Protein AF-A0A956CR13-F1 (afdb_monomer)

Radius of gyration: 16.62 Å; Cα contacts (8 Å, |Δi|>4): 240; chains: 1; bounding box: 38×34×42 Å

Foldseek 3Di:
DDDDDDDDDDDDPDDDDDDDDDDDADQDDDPDDPPVQWGKHKDKDKDKAKEFPVPPPPVVVLVLVQCLLVQQQQVVQVKGWPSVPKDWPDWDWDDDDRMIIIMTIIIIIMTGRHVVDDHNDDDGDTQRYSPPVSLQVVCVVQVVPQFADPDDPDGSVCCSNGGHD

Structure (mmCIF, N/CA/C/O backbone):
data_AF-A0A956CR13-F1
#
_entry.id   AF-A0A956CR13-F1
#
loop_
_atom_site.group_PDB
_atom_site.id
_atom_site.type_symbol
_atom_site.label_atom_id
_atom_site.label_alt_id
_atom_site.label_comp_id
_atom_site.label_asym_id
_atom_site.label_entity_id
_atom_site.label_seq_id
_atom_site.pdbx_PDB_ins_code
_atom_site.Cartn_x
_atom_site.Cartn_y
_atom_site.Cartn_z
_atom_site.occupancy
_atom_site.B_iso_or_equiv
_atom_site.auth_seq_id
_atom_site.auth_comp_id
_atom_site.auth_asym_id
_atom_site.auth_atom_id
_atom_site.pdbx_PDB_model_num
ATOM 1 N N . MET A 1 1 ? -18.195 0.893 -23.077 1.00 33.78 1 MET A N 1
ATOM 2 C CA . MET A 1 1 ? -18.328 0.929 -21.605 1.00 33.78 1 MET A CA 1
ATOM 3 C C . MET A 1 1 ? -18.294 -0.513 -21.118 1.00 33.78 1 MET A C 1
ATOM 5 O O . MET A 1 1 ? -19.226 -1.249 -21.409 1.00 33.78 1 MET A O 1
ATOM 9 N N . ARG A 1 2 ? -17.189 -0.970 -20.523 1.00 27.45 2 ARG A N 1
ATOM 10 C CA . ARG A 1 2 ? -17.076 -2.320 -19.951 1.00 27.45 2 ARG A CA 1
ATOM 11 C C . ARG A 1 2 ? -16.462 -2.177 -18.561 1.00 27.45 2 ARG A C 1
ATOM 13 O O . ARG A 1 2 ? -15.420 -1.547 -18.431 1.00 27.45 2 ARG A O 1
ATOM 20 N N . PHE A 1 3 ? -17.160 -2.683 -17.551 1.00 33.81 3 PHE A N 1
ATOM 21 C CA . PHE A 1 3 ? -16.696 -2.753 -16.168 1.00 33.81 3 PHE A CA 1
ATOM 22 C C . PHE A 1 3 ? -16.110 -4.147 -15.933 1.00 33.81 3 PHE A C 1
ATOM 24 O O . PHE A 1 3 ? -16.733 -5.132 -16.329 1.00 33.81 3 PHE A O 1
ATOM 31 N N . ALA A 1 4 ? -14.943 -4.228 -15.295 1.00 34.53 4 ALA A N 1
ATOM 32 C CA . ALA A 1 4 ? -14.422 -5.477 -14.750 1.00 34.53 4 ALA A CA 1
ATOM 33 C C . ALA A 1 4 ? -14.886 -5.612 -13.291 1.00 34.53 4 ALA A C 1
ATOM 35 O O . ALA A 1 4 ? -14.792 -4.662 -12.513 1.00 34.53 4 ALA A O 1
ATOM 36 N N . VAL A 1 5 ? -15.415 -6.783 -12.941 1.00 38.22 5 VAL A N 1
ATOM 37 C CA . VAL A 1 5 ? -15.780 -7.181 -11.575 1.00 38.22 5 VAL A CA 1
ATOM 38 C C . VAL A 1 5 ? -14.740 -8.198 -11.116 1.00 38.22 5 VAL A C 1
ATOM 40 O O . VAL A 1 5 ? -14.454 -9.136 -11.855 1.00 38.22 5 VAL A O 1
ATOM 43 N N . VAL A 1 6 ? -14.190 -8.028 -9.913 1.00 52.56 6 VAL A N 1
ATOM 44 C CA . VAL A 1 6 ? -13.249 -8.978 -9.299 1.00 52.56 6 VAL A CA 1
ATOM 45 C C . VAL A 1 6 ? -13.955 -9.696 -8.150 1.00 52.56 6 VAL A C 1
ATOM 47 O O . VAL A 1 6 ? -14.527 -9.052 -7.273 1.00 52.56 6 VAL A O 1
ATOM 50 N N . PHE A 1 7 ? -13.918 -11.029 -8.168 1.00 43.09 7 PHE A N 1
ATOM 51 C CA . PHE A 1 7 ? -14.265 -11.891 -7.036 1.00 43.09 7 PHE A CA 1
ATOM 52 C C . PHE A 1 7 ? -12.969 -12.324 -6.343 1.00 43.09 7 PHE A C 1
ATOM 54 O O . PHE A 1 7 ? -12.051 -12.799 -7.007 1.00 43.09 7 PHE A O 1
ATOM 61 N N . GLY A 1 8 ? -12.897 -12.163 -5.021 1.00 44.03 8 GLY A N 1
ATOM 62 C CA . GLY A 1 8 ? -11.748 -12.585 -4.223 1.00 44.03 8 GLY A CA 1
ATOM 63 C C . GLY A 1 8 ? -11.774 -14.082 -3.910 1.00 44.03 8 GLY A C 1
ATOM 64 O O . GLY A 1 8 ? -12.792 -14.605 -3.456 1.00 44.03 8 GLY A O 1
ATOM 65 N N . VAL A 1 9 ? -10.635 -14.753 -4.091 1.00 44.38 9 VAL A N 1
ATOM 66 C CA . VAL A 1 9 ? -10.332 -16.047 -3.465 1.00 44.38 9 VAL A CA 1
ATOM 67 C C . VAL A 1 9 ? -8.970 -15.948 -2.779 1.00 44.38 9 VAL A C 1
ATOM 69 O O . VAL A 1 9 ? -8.007 -15.437 -3.340 1.00 44.38 9 VAL A O 1
ATOM 72 N N . VAL A 1 10 ? -8.930 -16.416 -1.531 1.00 60.09 10 VAL A N 1
ATOM 73 C CA . VAL A 1 10 ? -7.775 -16.431 -0.624 1.00 60.09 10 VAL A CA 1
ATOM 74 C C . VAL A 1 10 ? -6.929 -17.698 -0.830 1.00 60.09 10 VAL A C 1
ATOM 76 O O . VAL A 1 10 ? -7.484 -18.764 -1.086 1.00 60.09 10 VAL A O 1
ATOM 79 N N . LEU A 1 11 ? -5.613 -17.546 -0.592 1.00 49.31 11 LEU A N 1
ATOM 80 C CA . LEU A 1 11 ? -4.485 -18.507 -0.588 1.00 49.31 11 LEU A CA 1
ATOM 81 C C . LEU A 1 11 ? -3.679 -18.625 -1.895 1.00 49.31 11 LEU A C 1
ATOM 83 O O . LEU A 1 11 ? -3.697 -19.654 -2.561 1.00 49.31 11 LEU A O 1
ATOM 87 N N . ALA A 1 12 ? -2.848 -17.613 -2.166 1.00 44.66 12 ALA A N 1
ATOM 88 C CA . ALA A 1 12 ? -1.619 -17.782 -2.940 1.00 44.66 12 ALA A CA 1
ATOM 89 C C . ALA A 1 12 ? -0.428 -17.828 -1.969 1.00 44.66 12 ALA A C 1
ATOM 91 O O . ALA A 1 12 ? -0.073 -16.830 -1.346 1.00 44.66 12 ALA A O 1
ATOM 92 N N . ALA A 1 13 ? 0.151 -19.014 -1.789 1.00 55.16 13 ALA A N 1
ATOM 93 C CA . ALA A 1 13 ? 1.499 -19.160 -1.258 1.00 55.16 13 ALA A CA 1
ATOM 94 C C . ALA A 1 13 ? 2.438 -19.115 -2.471 1.00 55.16 13 ALA A C 1
ATOM 96 O O . ALA A 1 13 ? 2.565 -20.125 -3.155 1.00 55.16 13 ALA A O 1
ATOM 97 N N . CYS A 1 14 ? 2.989 -17.933 -2.760 1.00 55.22 14 CYS A N 1
ATOM 98 C CA . CYS A 1 14 ? 4.010 -17.662 -3.781 1.00 55.22 14 CYS A CA 1
ATOM 99 C C . CYS A 1 14 ? 3.695 -18.274 -5.166 1.00 55.22 14 CYS A C 1
ATOM 101 O O . CYS A 1 14 ? 4.170 -19.362 -5.495 1.00 55.22 14 CYS A O 1
ATOM 103 N N . ALA A 1 15 ? 2.885 -17.601 -5.992 1.00 43.53 15 ALA A N 1
ATOM 104 C CA . ALA A 1 15 ? 2.573 -18.071 -7.346 1.00 43.53 15 ALA A CA 1
ATOM 105 C C . ALA A 1 15 ? 3.265 -17.216 -8.419 1.00 43.53 15 ALA A C 1
ATOM 107 O O . ALA A 1 15 ? 3.044 -16.013 -8.515 1.00 43.53 15 ALA A O 1
ATOM 108 N N . SER A 1 16 ? 4.072 -17.874 -9.257 1.00 45.88 16 SER A N 1
ATOM 109 C CA . SER A 1 16 ? 4.635 -17.335 -10.499 1.00 45.88 16 SER A CA 1
ATOM 110 C C . SER A 1 16 ? 3.527 -16.986 -11.498 1.00 45.88 16 SER A C 1
ATOM 112 O O . SER A 1 16 ? 2.643 -17.811 -11.746 1.00 45.88 16 SER A O 1
ATOM 114 N N . SER A 1 17 ? 3.596 -15.800 -12.102 1.00 44.31 17 SER A N 1
ATOM 115 C CA . SER A 1 17 ? 2.558 -15.243 -12.973 1.00 44.31 17 SER A CA 1
ATOM 116 C C . SER A 1 17 ? 2.399 -15.984 -14.312 1.00 44.31 17 SER A C 1
ATOM 118 O O . SER A 1 17 ? 3.359 -16.242 -15.041 1.00 44.31 17 SER A O 1
ATOM 120 N N . GLY A 1 18 ? 1.140 -16.329 -14.614 1.00 31.58 18 GLY A N 1
ATOM 121 C CA . GLY A 1 18 ? 0.649 -16.865 -15.887 1.00 31.58 18 GLY A CA 1
ATOM 122 C C . GLY A 1 18 ? 0.197 -15.774 -16.873 1.00 31.58 18 GLY A C 1
ATOM 123 O O . GLY A 1 18 ? 0.168 -14.593 -16.550 1.00 31.58 18 GLY A O 1
ATOM 124 N N . THR A 1 19 ? -0.105 -16.202 -18.100 1.00 33.34 19 THR A N 1
ATOM 125 C CA . THR A 1 19 ? -0.075 -15.454 -19.373 1.00 33.34 19 THR A CA 1
ATOM 126 C C . THR A 1 19 ? -1.194 -14.433 -19.670 1.00 33.34 19 THR A C 1
ATOM 128 O O . THR A 1 19 ? -2.324 -14.563 -19.217 1.00 33.34 19 THR A O 1
ATOM 131 N N . THR A 1 20 ? -0.798 -13.497 -20.543 1.00 31.97 20 THR A N 1
ATOM 132 C CA . THR A 1 20 ? -1.338 -12.274 -21.180 1.00 31.97 20 THR A CA 1
ATOM 133 C C . THR A 1 20 ? -2.793 -12.212 -21.684 1.00 31.97 20 THR A C 1
ATOM 135 O O . THR A 1 20 ? -3.221 -13.114 -22.394 1.00 31.97 20 THR A O 1
ATOM 138 N N . GLU A 1 21 ? -3.425 -11.035 -21.512 1.00 29.20 21 GLU A N 1
ATOM 139 C CA . GLU A 1 21 ? -4.278 -10.334 -22.508 1.00 29.20 21 GLU A CA 1
ATOM 140 C C . GLU A 1 21 ? -4.197 -8.803 -22.308 1.00 29.20 21 GLU A C 1
ATOM 142 O O . GLU A 1 21 ? -4.418 -8.346 -21.190 1.00 29.20 21 GLU A O 1
ATOM 147 N N . ASP A 1 22 ? -3.877 -8.064 -23.386 1.00 41.81 22 ASP A N 1
ATOM 148 C CA . ASP A 1 22 ? -3.425 -6.656 -23.518 1.00 41.81 22 ASP A CA 1
ATOM 149 C C . ASP A 1 22 ? -4.097 -5.572 -22.639 1.00 41.81 22 ASP A C 1
ATOM 151 O O . ASP A 1 22 ? -5.315 -5.394 -22.635 1.00 41.81 22 ASP A O 1
ATOM 155 N N . GLY A 1 23 ? -3.261 -4.775 -21.955 1.00 37.94 23 GLY A N 1
ATOM 156 C CA . GLY A 1 23 ? -3.634 -3.592 -21.176 1.00 37.94 23 GLY A CA 1
ATOM 157 C C . GLY A 1 23 ? -2.973 -2.333 -21.746 1.00 37.94 23 GLY A C 1
ATOM 158 O O . GLY A 1 23 ? -1.761 -2.299 -21.955 1.00 37.94 23 GLY A O 1
ATOM 159 N N . ASP A 1 24 ? -3.777 -1.302 -22.008 1.00 36.62 24 ASP A N 1
ATOM 160 C CA . ASP A 1 24 ? -3.361 -0.070 -22.685 1.00 36.62 24 ASP A CA 1
ATOM 161 C C . ASP A 1 24 ? -2.330 0.740 -21.872 1.00 36.62 24 ASP A C 1
ATOM 163 O O . ASP A 1 24 ? -2.642 1.342 -20.839 1.00 36.62 24 ASP A O 1
ATOM 167 N N . ALA A 1 25 ? -1.093 0.801 -22.372 1.00 41.84 25 ALA A N 1
ATOM 168 C CA . ALA A 1 25 ? -0.032 1.656 -21.851 1.00 41.84 25 ALA A CA 1
ATOM 169 C C . ALA A 1 25 ? -0.207 3.104 -22.346 1.00 41.84 25 ALA A C 1
ATOM 171 O O . ALA A 1 25 ? -0.100 3.384 -23.541 1.00 41.84 25 ALA A O 1
ATOM 172 N N . TRP A 1 26 ? -0.425 4.046 -21.427 1.00 41.91 26 TRP A N 1
ATOM 173 C CA . TRP A 1 26 ? -0.390 5.478 -21.731 1.00 41.91 26 TRP A CA 1
ATOM 174 C C . TRP A 1 26 ? 0.995 6.040 -21.408 1.00 41.91 26 TRP A C 1
ATOM 176 O O . TRP A 1 26 ? 1.389 6.100 -20.246 1.00 41.91 26 TRP A O 1
ATOM 186 N N . LEU A 1 27 ? 1.725 6.484 -22.436 1.00 41.47 27 LEU A N 1
ATOM 187 C CA . LEU A 1 27 ? 2.968 7.240 -22.269 1.00 41.47 27 LEU A CA 1
ATOM 188 C C . LEU A 1 27 ? 2.633 8.604 -21.650 1.00 41.47 27 LEU A C 1
ATOM 190 O O . LEU A 1 27 ? 2.147 9.503 -22.338 1.00 41.47 27 LEU A O 1
ATOM 194 N N . VAL A 1 28 ? 2.868 8.764 -20.347 1.00 44.03 28 VAL A N 1
ATOM 195 C CA . VAL A 1 28 ? 2.730 10.062 -19.677 1.00 44.03 28 VAL A CA 1
ATOM 196 C C . VAL A 1 28 ? 3.827 10.986 -20.210 1.00 44.03 28 VAL A C 1
ATOM 198 O O . VAL A 1 28 ? 5.015 10.792 -19.962 1.00 44.03 28 VAL A O 1
ATOM 201 N N . GLY A 1 29 ? 3.424 11.971 -21.011 1.00 37.59 29 GLY A N 1
ATOM 202 C CA . GLY A 1 29 ? 4.312 12.968 -21.594 1.00 37.59 29 GLY A CA 1
ATOM 203 C C . GLY A 1 29 ? 4.803 13.968 -20.550 1.00 37.59 29 GLY A C 1
ATOM 204 O O . GLY A 1 29 ? 4.089 14.899 -20.192 1.00 37.59 29 GLY A O 1
ATOM 205 N N . GLY A 1 30 ? 6.051 13.802 -20.124 1.00 37.34 30 GLY A N 1
ATOM 206 C CA . GLY A 1 30 ? 6.827 14.763 -19.346 1.00 37.34 30 GLY A CA 1
ATOM 207 C C . GLY A 1 30 ? 8.274 14.280 -19.285 1.00 37.34 30 GLY A C 1
ATOM 208 O O . GLY A 1 30 ? 8.526 13.129 -18.955 1.00 37.34 30 GLY A O 1
ATOM 209 N N . LYS A 1 31 ? 9.240 15.116 -19.680 1.00 47.56 31 LYS A N 1
ATOM 210 C CA . LYS A 1 31 ? 10.670 14.770 -19.623 1.00 47.56 31 LYS A CA 1
ATOM 211 C C . LYS A 1 31 ? 11.080 14.521 -18.165 1.00 47.56 31 LYS A C 1
ATOM 213 O O . LYS A 1 31 ? 11.263 15.480 -17.424 1.00 47.56 31 LYS A O 1
ATOM 218 N N . GLY A 1 32 ? 11.266 13.258 -17.799 1.00 46.28 32 GLY A N 1
ATOM 219 C CA . GLY A 1 32 ? 11.842 12.838 -16.523 1.00 46.28 32 GLY A CA 1
ATOM 220 C C . GLY A 1 32 ? 11.325 11.460 -16.140 1.00 46.28 32 GLY A C 1
ATOM 221 O O . GLY A 1 32 ? 10.199 11.370 -15.675 1.00 46.28 32 GLY A O 1
ATOM 222 N N . ASP A 1 33 ? 12.144 10.432 -16.391 1.00 46.81 33 ASP A N 1
ATOM 223 C CA . ASP A 1 33 ? 12.056 9.042 -15.880 1.00 46.81 33 ASP A CA 1
ATOM 224 C C . ASP A 1 33 ? 11.910 7.936 -16.930 1.00 46.81 33 ASP A C 1
ATOM 226 O O . ASP A 1 33 ? 11.844 6.756 -16.588 1.00 46.81 33 ASP A O 1
ATOM 230 N N . SER A 1 34 ? 12.003 8.257 -18.222 1.00 42.81 34 SER A N 1
ATOM 231 C CA . SER A 1 34 ? 12.406 7.236 -19.189 1.00 42.81 34 SER A CA 1
ATOM 232 C C . SER A 1 34 ? 13.907 6.972 -19.021 1.00 42.81 34 SER A C 1
ATOM 234 O O . SER A 1 34 ? 14.738 7.581 -19.702 1.00 42.81 34 SER A O 1
ATOM 236 N N . SER A 1 35 ? 14.279 6.047 -18.135 1.00 50.75 35 SER A N 1
ATOM 237 C CA . SER A 1 35 ? 15.401 5.176 -18.496 1.00 50.75 35 SER A CA 1
ATOM 238 C C . SER A 1 35 ? 15.074 4.581 -19.873 1.00 50.75 35 SER A C 1
ATOM 240 O O . SER A 1 35 ? 13.905 4.317 -20.159 1.00 50.75 35 SER A O 1
ATOM 242 N N . ILE A 1 36 ? 16.073 4.352 -20.731 1.00 57.28 36 ILE A N 1
ATOM 243 C CA . ILE A 1 36 ? 15.883 3.602 -21.991 1.00 57.28 36 ILE A CA 1
ATOM 244 C C . ILE A 1 36 ? 15.171 2.251 -21.741 1.00 57.28 36 ILE A C 1
ATOM 246 O O . ILE A 1 36 ? 14.542 1.707 -22.649 1.00 57.28 36 ILE A O 1
ATOM 250 N N . ASP A 1 37 ? 15.213 1.764 -20.497 1.00 68.06 37 ASP A N 1
ATOM 251 C CA . ASP A 1 37 ? 14.760 0.445 -20.079 1.00 68.06 37 ASP A CA 1
ATOM 252 C C . ASP A 1 37 ? 13.401 0.400 -19.354 1.00 68.06 37 ASP A C 1
ATOM 254 O O . ASP A 1 37 ? 12.976 -0.694 -18.990 1.00 68.06 37 ASP A O 1
ATOM 258 N N . ALA A 1 38 ? 12.695 1.521 -19.134 1.00 82.56 38 ALA A N 1
ATOM 259 C CA . ALA A 1 38 ? 11.422 1.511 -18.394 1.00 82.56 38 ALA A CA 1
ATOM 260 C C . ALA A 1 38 ? 10.271 2.224 -19.120 1.00 82.56 38 ALA A C 1
ATOM 262 O O . ALA A 1 38 ? 10.456 3.253 -19.769 1.00 82.56 38 ALA A O 1
ATOM 263 N N . VAL A 1 39 ? 9.059 1.684 -18.974 1.00 91.25 39 VAL A N 1
ATOM 264 C CA . VAL A 1 39 ? 7.800 2.320 -19.404 1.00 91.25 39 VAL A CA 1
ATOM 265 C C . VAL A 1 39 ? 6.965 2.676 -18.187 1.00 91.25 39 VAL A C 1
ATOM 267 O O . VAL A 1 39 ? 6.903 1.910 -17.231 1.00 91.25 39 VAL A O 1
ATOM 270 N N . VAL A 1 40 ? 6.308 3.832 -18.218 1.00 92.44 40 VAL A N 1
ATOM 271 C CA . VAL A 1 40 ? 5.389 4.222 -17.145 1.00 92.44 40 VAL A CA 1
ATOM 272 C C . VAL A 1 40 ? 4.024 3.597 -17.407 1.00 92.44 40 VAL A C 1
ATOM 274 O O . VAL A 1 40 ? 3.449 3.779 -18.480 1.00 92.44 40 VAL A O 1
ATOM 277 N N . VAL A 1 41 ? 3.503 2.877 -16.419 1.00 94.25 41 VAL A N 1
ATOM 278 C CA . VAL A 1 41 ? 2.152 2.302 -16.419 1.00 94.25 41 VAL A CA 1
ATOM 279 C C . VAL A 1 41 ? 1.393 2.791 -15.193 1.00 94.25 41 VAL A C 1
ATOM 281 O O . VAL A 1 41 ? 1.999 3.113 -14.178 1.00 94.25 41 VAL A O 1
ATOM 284 N N . ASN A 1 42 ? 0.067 2.873 -15.274 1.00 94.94 42 ASN A N 1
ATOM 285 C CA . ASN A 1 42 ? -0.756 3.328 -14.155 1.00 94.94 42 ASN A CA 1
ATOM 286 C C . ASN A 1 42 ? -1.472 2.141 -13.531 1.00 94.94 42 ASN A C 1
ATOM 288 O O . ASN A 1 42 ? -2.431 1.620 -14.102 1.00 94.94 42 ASN A O 1
ATOM 292 N N . PHE A 1 43 ? -1.026 1.733 -12.349 1.00 96.69 43 PHE A N 1
ATOM 293 C CA . PHE A 1 43 ? -1.745 0.740 -11.569 1.00 96.69 43 PHE A CA 1
ATOM 294 C C . PHE A 1 43 ? -2.961 1.417 -10.961 1.00 96.69 43 PHE A C 1
ATOM 296 O O . PHE A 1 43 ? -2.834 2.450 -10.312 1.00 96.69 43 PHE A O 1
ATOM 303 N N . ARG A 1 44 ? -4.144 0.848 -11.186 1.00 97.06 44 ARG A N 1
ATOM 304 C CA . ARG A 1 44 ? -5.393 1.292 -10.572 1.00 97.06 44 ARG A CA 1
ATOM 305 C C . ARG A 1 44 ? -6.038 0.101 -9.894 1.00 97.06 44 ARG A C 1
ATOM 307 O O . ARG A 1 44 ? -6.350 -0.881 -10.562 1.00 97.06 44 ARG A O 1
ATOM 314 N N . PHE A 1 45 ? -6.241 0.188 -8.590 1.00 97.62 45 PHE A N 1
ATOM 315 C CA . PHE A 1 45 ? -6.721 -0.939 -7.800 1.00 97.62 45 PHE A CA 1
ATOM 316 C C . PHE A 1 45 ? -7.535 -0.469 -6.602 1.00 97.62 45 PHE A C 1
ATOM 318 O O . PHE A 1 45 ? -7.494 0.698 -6.208 1.00 97.62 45 PHE A O 1
ATOM 325 N N . LYS A 1 46 ? -8.286 -1.414 -6.039 1.00 98.38 46 LYS A N 1
ATOM 326 C CA . LYS A 1 46 ? -8.983 -1.261 -4.767 1.00 98.38 46 LYS A CA 1
ATOM 327 C C . LYS A 1 46 ? -8.280 -2.095 -3.716 1.00 98.38 46 LYS A C 1
ATOM 329 O O . LYS A 1 46 ? -7.805 -3.186 -4.020 1.00 98.38 46 LYS A O 1
ATOM 334 N N . SER A 1 47 ? -8.231 -1.585 -2.501 1.00 98.38 47 SER A N 1
ATOM 335 C CA . SER A 1 47 ? -7.681 -2.295 -1.355 1.00 98.38 47 SER A CA 1
ATOM 336 C C . SER A 1 47 ? -8.404 -1.848 -0.093 1.00 98.38 47 SER A C 1
ATOM 338 O O . SER A 1 47 ? -9.234 -0.935 -0.105 1.00 98.38 47 SER A O 1
ATOM 340 N N . GLU A 1 48 ? -8.120 -2.540 0.996 1.00 98.44 48 GLU A N 1
ATOM 341 C CA . GLU A 1 48 ? -8.771 -2.313 2.265 1.00 98.44 48 GLU A CA 1
ATOM 342 C C . GLU A 1 48 ? -7.856 -2.677 3.437 1.00 98.44 48 GLU A C 1
ATOM 344 O O . GLU A 1 48 ? -7.064 -3.621 3.373 1.00 98.44 48 GLU A O 1
ATOM 349 N N . PHE A 1 49 ? -8.029 -1.992 4.565 1.00 98.00 49 PHE A N 1
ATOM 350 C CA . PHE A 1 49 ? -7.433 -2.378 5.844 1.00 98.00 49 PHE A CA 1
ATOM 351 C C . PHE A 1 49 ? -8.318 -2.012 7.029 1.00 98.00 49 PHE A C 1
ATOM 353 O O . PHE A 1 49 ? -9.210 -1.174 6.932 1.00 98.00 49 PHE A O 1
ATOM 360 N N . ASP A 1 50 ? -8.016 -2.620 8.168 1.00 97.06 50 ASP A N 1
ATOM 361 C CA . ASP A 1 50 ? -8.594 -2.277 9.456 1.00 97.06 50 ASP A CA 1
ATOM 362 C C . ASP A 1 50 ? -7.575 -1.496 10.303 1.00 97.06 50 ASP A C 1
ATOM 364 O O . ASP A 1 50 ? -6.378 -1.805 10.336 1.00 97.06 50 ASP A O 1
ATOM 368 N N . VAL A 1 51 ? -8.048 -0.467 11.005 1.00 95.56 51 VAL A N 1
ATOM 369 C CA . VAL A 1 51 ? -7.252 0.343 11.940 1.00 95.56 51 VAL A CA 1
ATOM 370 C C . VAL A 1 51 ? -8.045 0.576 13.231 1.00 95.56 51 VAL A C 1
ATOM 372 O O . VAL A 1 51 ? -9.270 0.690 13.174 1.00 95.56 51 VAL A O 1
ATOM 375 N N . PRO A 1 52 ? -7.419 0.666 14.418 1.00 93.75 52 PRO A N 1
ATOM 376 C CA . PRO A 1 52 ? -8.140 1.006 15.640 1.00 93.75 52 PRO A CA 1
ATOM 377 C C . PRO A 1 52 ? -8.815 2.376 15.516 1.00 93.75 52 PRO A C 1
ATOM 379 O O . PRO A 1 52 ? -8.258 3.294 14.913 1.00 93.75 52 PRO A O 1
ATOM 382 N N . THR A 1 53 ? -9.975 2.559 16.150 1.00 91.44 53 THR A N 1
ATOM 383 C CA . THR A 1 53 ? -10.710 3.844 16.103 1.00 91.44 53 THR A CA 1
ATOM 384 C C . THR A 1 53 ? -9.868 5.023 16.612 1.00 91.44 53 THR A C 1
ATOM 386 O O . THR A 1 53 ? -10.014 6.152 16.156 1.00 91.44 53 THR A O 1
ATOM 389 N N . SER A 1 54 ? -8.935 4.783 17.537 1.00 86.88 54 SER A N 1
ATOM 390 C CA . SER A 1 54 ? -7.993 5.806 18.010 1.00 86.88 54 SER A CA 1
ATOM 391 C C . SER A 1 54 ? -7.007 6.279 16.931 1.00 86.88 54 SER A C 1
ATOM 393 O O . SER A 1 54 ? -6.574 7.429 16.980 1.00 86.88 54 SER A O 1
ATOM 395 N N . GLY A 1 55 ? -6.674 5.422 15.962 1.00 78.75 55 GLY A N 1
ATOM 396 C CA . GLY A 1 55 ? -5.759 5.702 14.851 1.00 78.75 55 GLY A CA 1
ATOM 397 C C . GLY A 1 55 ? -6.450 6.185 13.572 1.00 78.75 55 GLY A C 1
ATOM 398 O O . GLY A 1 55 ? -5.786 6.651 12.652 1.00 78.75 55 GLY A O 1
ATOM 399 N N . SER A 1 56 ? -7.784 6.154 13.501 1.00 82.00 56 SER A N 1
ATOM 400 C CA . SER A 1 56 ? -8.540 6.444 12.273 1.00 82.00 56 SER A CA 1
ATOM 401 C C . SER A 1 56 ? -8.630 7.932 11.898 1.00 82.00 56 SER A C 1
ATOM 403 O O . SER A 1 56 ? -9.405 8.302 11.017 1.00 82.00 56 SER A O 1
ATOM 405 N N . ARG A 1 57 ? -7.880 8.815 12.569 1.00 82.44 57 ARG A N 1
ATOM 406 C CA . ARG A 1 57 ? -7.852 10.255 12.259 1.00 82.44 57 ARG A CA 1
ATOM 407 C C . ARG A 1 57 ? -6.969 10.599 11.059 1.00 82.44 57 ARG A C 1
ATOM 409 O O . ARG A 1 57 ? -7.161 11.664 10.487 1.00 82.44 57 ARG A O 1
ATOM 416 N N . MET A 1 58 ? -6.026 9.728 10.695 1.00 86.81 58 MET A N 1
ATOM 417 C CA . MET A 1 58 ? -5.064 9.946 9.605 1.00 86.81 58 MET A CA 1
ATOM 418 C C . MET A 1 58 ? -5.099 8.787 8.605 1.00 86.81 58 MET A C 1
ATOM 420 O O . MET A 1 58 ? -4.089 8.143 8.345 1.00 86.81 58 MET A O 1
ATOM 424 N N . VAL A 1 59 ? -6.289 8.473 8.087 1.00 91.19 59 VAL A N 1
ATOM 425 C CA . VAL A 1 59 ? -6.491 7.308 7.208 1.00 91.19 59 VAL A CA 1
ATOM 426 C C . VAL A 1 59 ? -5.706 7.434 5.902 1.00 91.19 59 VAL A C 1
ATOM 428 O O . VAL A 1 59 ? -5.218 6.429 5.410 1.00 91.19 59 VAL A O 1
ATOM 431 N N . GLU A 1 60 ? -5.546 8.639 5.364 1.00 93.50 60 GLU A N 1
ATOM 432 C CA . GLU A 1 60 ? -4.746 8.903 4.166 1.00 93.50 60 GLU A CA 1
ATOM 433 C C . GLU A 1 60 ? -3.277 8.511 4.385 1.00 93.50 60 GLU A C 1
ATOM 435 O O . GLU A 1 60 ? -2.736 7.745 3.595 1.00 93.50 60 GLU A O 1
ATOM 440 N N . ASN A 1 61 ? -2.677 8.902 5.515 1.00 94.00 61 ASN A N 1
ATOM 441 C CA . ASN A 1 61 ? -1.324 8.466 5.877 1.00 94.00 61 ASN A CA 1
ATOM 442 C C . ASN A 1 61 ? -1.242 6.940 6.029 1.00 94.00 61 ASN A C 1
ATOM 444 O O . ASN A 1 61 ? -0.263 6.331 5.628 1.00 94.00 61 ASN A O 1
ATOM 448 N N . GLN A 1 62 ? -2.278 6.304 6.582 1.00 95.56 62 GLN A N 1
ATOM 449 C CA . GLN A 1 62 ? -2.321 4.845 6.727 1.00 95.56 62 GLN A CA 1
ATOM 450 C C . GLN A 1 62 ? -2.465 4.125 5.374 1.00 95.56 62 GLN A C 1
ATOM 452 O O . GLN A 1 62 ? -1.926 3.034 5.204 1.00 95.56 62 GLN A O 1
ATOM 457 N N . ILE A 1 63 ? -3.157 4.732 4.400 1.00 97.69 63 ILE A N 1
ATOM 458 C CA . ILE A 1 63 ? -3.171 4.263 3.008 1.00 97.69 63 ILE A CA 1
ATOM 459 C C . ILE A 1 63 ? -1.754 4.356 2.435 1.00 97.69 63 ILE A C 1
ATOM 461 O O . ILE A 1 63 ? -1.251 3.363 1.924 1.00 97.69 63 ILE A O 1
ATOM 465 N N . GLU A 1 64 ? -1.090 5.506 2.557 1.00 97.06 64 GLU A N 1
ATOM 466 C CA . GLU A 1 64 ? 0.289 5.697 2.082 1.00 97.06 64 GLU A CA 1
ATOM 467 C C . GLU A 1 64 ? 1.269 4.701 2.722 1.00 97.06 64 GLU A C 1
ATOM 469 O O . GLU A 1 64 ? 2.045 4.064 2.010 1.00 97.06 64 GLU A O 1
ATOM 474 N N . GLU A 1 65 ? 1.179 4.488 4.038 1.00 96.25 65 GLU A N 1
ATOM 475 C CA . GLU A 1 65 ? 1.963 3.491 4.778 1.00 96.25 65 GLU A CA 1
ATOM 476 C C . GLU A 1 65 ? 1.700 2.066 4.274 1.00 96.25 65 GLU A C 1
ATOM 478 O O . GLU A 1 65 ? 2.641 1.304 4.055 1.00 96.25 65 GLU A O 1
ATOM 483 N N . GLN A 1 66 ? 0.438 1.692 4.032 1.00 98.06 66 GLN A N 1
ATOM 484 C CA . GLN A 1 66 ? 0.121 0.386 3.449 1.00 98.06 66 GLN A CA 1
ATOM 485 C C . GLN A 1 66 ? 0.736 0.254 2.047 1.00 98.06 66 GLN A C 1
ATOM 487 O O . GLN A 1 66 ? 1.264 -0.801 1.692 1.00 98.06 66 GLN A O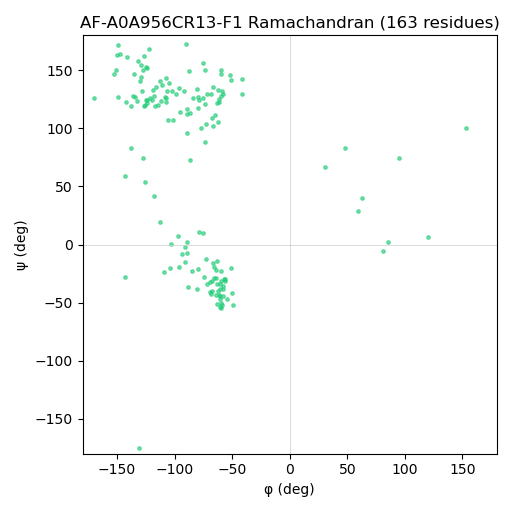 1
ATOM 492 N N . LEU A 1 67 ? 0.701 1.329 1.257 1.00 98.38 67 LEU A N 1
ATOM 493 C CA . LEU A 1 67 ? 1.232 1.361 -0.102 1.00 98.38 67 LEU A CA 1
ATOM 494 C C . LEU A 1 67 ? 2.763 1.356 -0.167 1.00 98.38 67 LEU A C 1
ATOM 496 O O . LEU A 1 67 ? 3.297 1.030 -1.228 1.00 98.38 67 LEU A O 1
ATOM 500 N N . LEU A 1 68 ? 3.485 1.575 0.937 1.00 98.12 68 LEU A N 1
ATOM 501 C CA . LEU A 1 68 ? 4.930 1.315 0.990 1.00 98.12 68 LEU A CA 1
ATOM 502 C C . LEU A 1 68 ? 5.262 -0.137 0.624 1.00 98.12 68 LEU A C 1
ATOM 504 O O . LEU A 1 68 ? 6.275 -0.385 -0.023 1.00 98.12 68 LEU A O 1
ATOM 508 N N . TYR A 1 69 ? 4.378 -1.095 0.922 1.00 98.19 69 TYR A N 1
ATOM 509 C CA . TYR A 1 69 ? 4.569 -2.501 0.542 1.00 98.19 69 TYR A CA 1
ATOM 510 C C . TYR A 1 69 ? 4.597 -2.728 -0.977 1.00 98.19 69 TYR A C 1
ATOM 512 O O . TYR A 1 69 ? 5.027 -3.794 -1.421 1.00 98.19 69 TYR A O 1
ATOM 520 N N . THR A 1 70 ? 4.168 -1.755 -1.792 1.00 98.19 70 THR A N 1
ATOM 521 C CA . THR A 1 70 ? 4.360 -1.818 -3.250 1.00 98.19 70 THR A CA 1
ATOM 522 C C . THR A 1 70 ? 5.833 -1.716 -3.639 1.00 98.19 70 THR A C 1
ATOM 524 O O . THR A 1 70 ? 6.225 -2.340 -4.622 1.00 98.19 70 THR A O 1
ATOM 527 N N . VAL A 1 71 ? 6.655 -0.997 -2.863 1.00 97.50 71 VAL A N 1
ATOM 528 C CA . VAL A 1 71 ? 8.075 -0.771 -3.166 1.00 97.50 71 VAL A CA 1
ATOM 529 C C . VAL A 1 71 ? 8.804 -2.096 -3.230 1.00 97.50 71 VAL A C 1
ATOM 531 O O . VAL A 1 71 ? 9.429 -2.408 -4.240 1.00 97.50 71 VAL A O 1
ATOM 534 N N . GLY A 1 72 ? 8.677 -2.897 -2.174 1.00 96.94 72 GLY A N 1
ATOM 535 C CA . GLY A 1 72 ? 9.331 -4.182 -2.137 1.00 96.94 72 GLY A CA 1
ATOM 536 C C . GLY A 1 72 ? 8.873 -5.091 -3.277 1.00 96.94 72 GLY A C 1
ATOM 537 O O . GLY A 1 72 ? 9.672 -5.541 -4.095 1.00 96.94 72 GLY A O 1
ATOM 538 N N . GLN A 1 73 ? 7.567 -5.294 -3.396 1.00 97.56 73 GLN A N 1
ATOM 539 C CA . GLN A 1 73 ? 6.995 -6.180 -4.410 1.00 97.56 73 GLN A CA 1
ATOM 540 C C . GLN A 1 73 ? 7.451 -5.811 -5.828 1.00 97.56 73 GLN A C 1
ATOM 542 O O . GLN A 1 73 ? 7.920 -6.676 -6.564 1.00 97.56 73 GLN A O 1
ATOM 547 N N . LEU A 1 74 ? 7.398 -4.524 -6.182 1.00 96.88 74 LEU A N 1
ATOM 548 C CA . LEU A 1 74 ? 7.787 -4.046 -7.508 1.00 96.88 74 LEU A CA 1
ATOM 549 C C . LEU A 1 74 ? 9.300 -4.099 -7.739 1.00 96.88 74 LEU A C 1
ATOM 551 O O . LEU A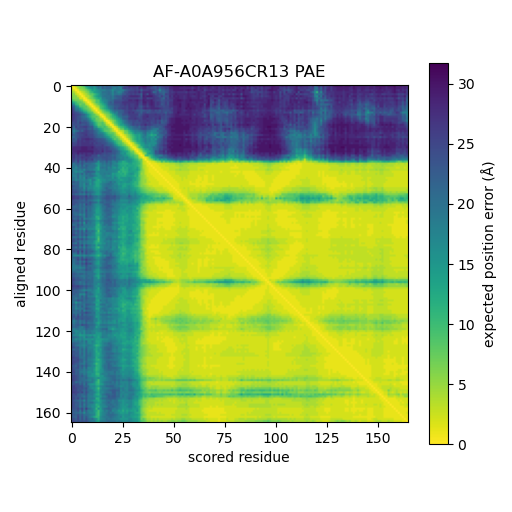 1 74 ? 9.721 -4.404 -8.859 1.00 96.88 74 LEU A O 1
ATOM 555 N N . ASN A 1 75 ? 10.121 -3.877 -6.706 1.00 94.94 75 ASN A N 1
ATOM 556 C CA . ASN A 1 75 ? 11.574 -4.032 -6.808 1.00 94.94 75 ASN A CA 1
ATOM 557 C C . ASN A 1 75 ? 11.947 -5.461 -7.236 1.00 94.94 75 ASN A C 1
ATOM 559 O O . ASN A 1 75 ? 12.833 -5.634 -8.076 1.00 94.94 75 ASN A O 1
ATOM 563 N N . GLY A 1 76 ? 11.222 -6.475 -6.743 1.00 92.88 76 GLY A N 1
ATOM 564 C CA . GLY A 1 76 ? 11.365 -7.871 -7.183 1.00 92.88 76 GLY A CA 1
ATOM 565 C C . GLY A 1 76 ? 11.175 -8.064 -8.692 1.00 92.88 76 GLY A C 1
ATOM 566 O O . GLY A 1 76 ? 11.823 -8.910 -9.312 1.00 92.88 76 GLY A O 1
ATOM 567 N N . ASP A 1 77 ? 10.365 -7.212 -9.319 1.00 92.81 77 ASP A N 1
ATOM 568 C CA . ASP A 1 77 ? 10.097 -7.233 -10.754 1.00 92.81 77 ASP A CA 1
ATOM 569 C C . ASP A 1 77 ? 10.942 -6.258 -11.582 1.00 92.81 77 ASP A C 1
ATOM 571 O O . ASP A 1 77 ? 10.782 -6.195 -12.809 1.00 92.81 77 ASP A O 1
ATOM 575 N N . ARG A 1 78 ? 11.928 -5.601 -10.954 1.00 93.56 78 ARG A N 1
ATOM 576 C CA . ARG A 1 78 ? 12.743 -4.510 -11.524 1.00 93.56 78 ARG A CA 1
ATOM 577 C C . ARG A 1 78 ? 11.900 -3.289 -11.882 1.00 93.56 78 ARG A C 1
ATOM 579 O O . ARG A 1 78 ? 12.103 -2.673 -12.926 1.00 93.56 78 ARG A O 1
ATOM 586 N N . SER A 1 79 ? 10.938 -2.967 -11.033 1.00 95.38 79 SER A N 1
ATOM 587 C CA . SER A 1 79 ? 10.002 -1.867 -11.232 1.00 95.38 79 SER A CA 1
ATOM 588 C C . SER A 1 79 ? 9.907 -1.015 -9.973 1.00 95.38 79 SER A C 1
ATOM 590 O O . SER A 1 79 ? 10.233 -1.473 -8.884 1.00 95.38 79 SER A O 1
ATOM 592 N N . VAL A 1 80 ? 9.473 0.236 -10.115 1.00 95.56 80 VAL A N 1
ATOM 593 C CA . VAL A 1 80 ? 9.405 1.186 -8.994 1.00 95.56 80 VAL A CA 1
ATOM 594 C C . VAL A 1 80 ? 8.072 1.919 -9.012 1.00 95.56 80 VAL A C 1
ATOM 596 O O . VAL A 1 80 ? 7.697 2.518 -10.022 1.00 95.56 80 VAL A O 1
ATOM 599 N N . SER A 1 81 ? 7.359 1.901 -7.888 1.00 95.75 81 SER A N 1
ATOM 600 C CA . SER A 1 81 ? 6.186 2.747 -7.657 1.00 95.75 81 SER A CA 1
ATOM 601 C C . SER A 1 81 ? 6.594 4.203 -7.443 1.00 95.75 81 SER A C 1
ATOM 603 O O . SER A 1 81 ? 7.405 4.507 -6.567 1.00 95.75 81 SER A O 1
ATOM 605 N N . ARG A 1 82 ? 5.964 5.123 -8.172 1.00 96.00 82 ARG A N 1
ATOM 606 C CA . ARG A 1 82 ? 6.037 6.570 -7.938 1.00 96.00 82 ARG A CA 1
ATOM 607 C C . ARG A 1 82 ? 4.974 6.978 -6.924 1.00 96.00 82 ARG A C 1
ATOM 609 O O . ARG A 1 82 ? 3.949 7.554 -7.280 1.00 96.00 82 ARG A O 1
ATOM 616 N N . LEU A 1 83 ? 5.199 6.623 -5.658 1.00 96.19 83 LEU A N 1
ATOM 617 C CA . LEU A 1 83 ? 4.279 6.960 -4.561 1.00 96.19 83 LEU A CA 1
ATOM 618 C C . LEU A 1 83 ? 4.160 8.475 -4.335 1.00 96.19 83 LEU A C 1
ATOM 620 O O . LEU A 1 83 ? 3.142 8.938 -3.842 1.00 96.19 83 LEU A O 1
ATOM 624 N N . ASP A 1 84 ? 5.144 9.259 -4.779 1.00 95.31 84 ASP A N 1
ATOM 625 C CA . ASP A 1 84 ? 5.077 10.723 -4.813 1.00 95.31 84 ASP A CA 1
ATOM 626 C C . ASP A 1 84 ? 4.029 11.269 -5.804 1.00 95.31 84 ASP A C 1
ATOM 628 O O . ASP A 1 84 ? 3.651 12.436 -5.727 1.00 95.31 84 ASP A O 1
ATOM 632 N N . LEU A 1 85 ? 3.549 10.420 -6.719 1.00 96.12 85 LEU A N 1
ATOM 633 C CA . LEU A 1 85 ? 2.472 10.692 -7.671 1.00 96.12 85 LEU A CA 1
ATOM 634 C C . LEU A 1 85 ? 1.217 9.848 -7.380 1.00 96.12 85 LEU A C 1
ATOM 636 O O . LEU A 1 85 ? 0.390 9.649 -8.271 1.00 96.12 85 LEU A O 1
ATOM 640 N N . LEU A 1 86 ? 1.089 9.309 -6.163 1.00 97.44 86 LEU A N 1
ATOM 641 C CA . LEU A 1 86 ? -0.101 8.584 -5.728 1.00 97.44 86 LEU A CA 1
ATOM 642 C C . LEU A 1 86 ? -1.340 9.480 -5.828 1.00 97.44 86 LEU A C 1
ATOM 644 O O . LEU A 1 86 ? -1.379 10.592 -5.305 1.00 97.44 86 LEU A O 1
ATOM 648 N N . GLU A 1 87 ? -2.400 8.937 -6.415 1.00 97.62 87 GLU A N 1
ATOM 649 C CA . GLU A 1 87 ? -3.738 9.509 -6.347 1.00 97.62 87 GLU A CA 1
ATOM 650 C C . GLU A 1 87 ? -4.661 8.561 -5.579 1.00 97.62 87 GLU A C 1
ATOM 652 O O . GLU A 1 87 ? -4.898 7.426 -5.996 1.00 97.62 87 GLU A O 1
ATOM 657 N N . ILE A 1 88 ? -5.235 9.040 -4.477 1.00 97.69 88 ILE A N 1
ATOM 658 C CA . ILE A 1 88 ? -6.328 8.355 -3.783 1.00 97.69 88 ILE A CA 1
ATOM 659 C C . ILE A 1 88 ? -7.638 8.806 -4.440 1.00 97.69 88 ILE A C 1
ATOM 661 O O . ILE A 1 88 ? -8.000 9.980 -4.385 1.00 97.69 88 ILE A O 1
ATOM 665 N N . LEU A 1 89 ? -8.322 7.881 -5.112 1.00 97.25 89 LEU A N 1
ATOM 666 C CA . LEU A 1 89 ? -9.492 8.160 -5.950 1.00 97.25 89 LEU A CA 1
ATOM 667 C C . LEU A 1 89 ? -10.807 8.128 -5.164 1.00 97.25 89 LEU A C 1
ATOM 669 O O . LEU A 1 89 ? -11.713 8.902 -5.462 1.00 97.25 89 LEU A O 1
ATOM 673 N N . ASP A 1 90 ? -10.916 7.220 -4.195 1.00 97.62 90 ASP A N 1
ATOM 674 C CA . ASP A 1 90 ? -12.082 7.065 -3.322 1.00 97.62 90 ASP A CA 1
ATOM 675 C C . ASP A 1 90 ? -11.655 6.478 -1.974 1.00 97.62 90 ASP A C 1
ATOM 677 O O . ASP A 1 90 ? -10.727 5.667 -1.922 1.00 97.62 90 ASP A O 1
ATOM 681 N N . VAL A 1 91 ? -12.334 6.872 -0.893 1.00 97.81 91 VAL A N 1
ATOM 682 C CA . VAL A 1 91 ? -12.124 6.322 0.454 1.00 97.81 91 VAL A CA 1
ATOM 683 C C . VAL A 1 91 ? -13.461 6.199 1.171 1.00 97.81 91 VAL A C 1
ATOM 685 O O . VAL A 1 91 ? -14.148 7.190 1.423 1.00 97.81 91 VAL A O 1
ATOM 688 N N . THR A 1 92 ? -13.784 4.984 1.597 1.00 97.44 92 THR A N 1
ATOM 689 C CA . THR A 1 92 ? -14.915 4.682 2.473 1.00 97.44 92 THR A CA 1
ATOM 690 C C . THR A 1 92 ? -14.409 4.242 3.842 1.00 97.44 92 THR A C 1
ATOM 692 O O . THR A 1 92 ? -13.467 3.461 3.957 1.00 97.44 92 THR A O 1
ATOM 695 N N . ARG A 1 93 ? -15.053 4.749 4.899 1.00 96.50 93 ARG A N 1
ATOM 696 C CA . ARG A 1 93 ? -14.737 4.431 6.298 1.00 96.50 93 ARG 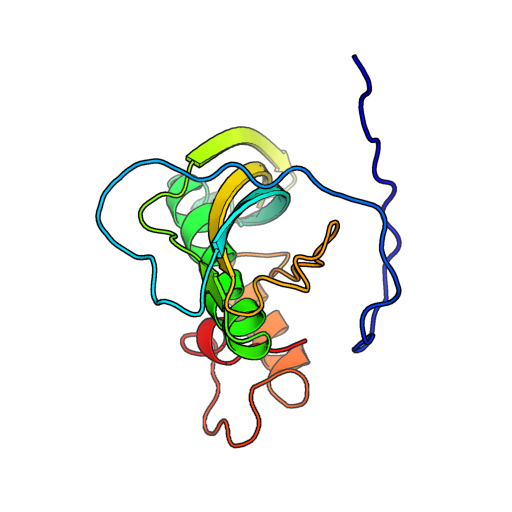A CA 1
ATOM 697 C C . ARG A 1 93 ? -15.981 3.893 6.989 1.00 96.50 93 ARG A C 1
ATOM 699 O O . ARG A 1 93 ? -17.003 4.577 7.039 1.00 96.50 93 ARG A O 1
ATOM 706 N N . THR A 1 94 ? -15.888 2.706 7.570 1.00 97.25 94 THR A N 1
ATOM 707 C CA . THR A 1 94 ? -16.978 2.080 8.324 1.00 97.25 94 THR A CA 1
ATOM 708 C C . THR A 1 94 ? -16.497 1.752 9.728 1.00 97.25 94 THR A C 1
ATOM 710 O O . THR A 1 94 ? -15.517 1.038 9.903 1.00 97.25 94 THR A O 1
ATOM 713 N N . HIS A 1 95 ? -17.174 2.290 10.741 1.00 95.00 95 HIS A N 1
ATOM 714 C CA . HIS A 1 95 ? -16.865 1.973 12.134 1.00 95.00 95 HIS A CA 1
ATOM 715 C C . HIS A 1 95 ? -17.493 0.627 12.489 1.00 95.00 95 HIS A C 1
ATOM 717 O O . HIS A 1 95 ? -18.695 0.440 12.297 1.00 95.00 95 HIS A O 1
ATOM 723 N N . VAL A 1 96 ? -16.684 -0.289 13.007 1.00 92.69 96 VAL A N 1
ATOM 724 C CA . VAL A 1 96 ? -17.086 -1.640 13.402 1.00 92.69 96 VAL A CA 1
ATOM 725 C C . VAL A 1 96 ? -16.394 -1.938 14.726 1.00 92.69 96 VAL A C 1
ATOM 727 O O . VAL A 1 96 ? -15.177 -1.886 14.787 1.00 92.69 96 VAL A O 1
ATOM 730 N N . ASP A 1 97 ? -17.141 -2.186 15.801 1.00 87.06 97 ASP A N 1
ATOM 731 C CA . ASP A 1 97 ? -16.650 -2.715 17.088 1.00 87.06 97 ASP A CA 1
ATOM 732 C C . ASP A 1 97 ? -15.199 -2.338 17.470 1.00 87.06 97 ASP A C 1
ATOM 734 O O . ASP A 1 97 ? -14.289 -3.167 17.508 1.00 87.06 97 ASP A O 1
ATOM 738 N N . GLY A 1 98 ? -14.960 -1.048 17.733 1.00 89.06 98 GLY A N 1
ATOM 739 C CA . GLY A 1 98 ? -13.664 -0.541 18.207 1.00 89.06 98 GLY A CA 1
ATOM 740 C C . GLY A 1 98 ? -12.590 -0.329 17.130 1.00 89.06 98 GLY A C 1
ATOM 741 O O . GLY A 1 98 ? -11.562 0.294 17.415 1.00 89.06 98 GLY A O 1
ATOM 742 N N . HIS A 1 99 ? -12.837 -0.717 15.883 1.00 93.81 99 HIS A N 1
ATOM 743 C CA . HIS A 1 99 ? -11.987 -0.432 14.729 1.00 93.81 99 HIS A CA 1
ATOM 744 C C . HIS A 1 99 ? -12.747 0.320 13.625 1.00 93.81 99 HIS A C 1
ATOM 746 O O . HIS A 1 99 ? -13.967 0.491 13.649 1.00 93.81 99 HIS A O 1
ATOM 752 N N . VAL A 1 100 ? -11.985 0.825 12.663 1.00 96.38 100 VAL A N 1
ATOM 753 C CA . VAL A 1 100 ? -12.476 1.417 11.428 1.00 96.38 100 VAL A CA 1
ATOM 754 C C . VAL A 1 100 ? -11.967 0.562 10.287 1.00 96.38 100 VAL A C 1
ATOM 756 O O . VAL A 1 100 ? -10.759 0.425 10.094 1.00 96.38 100 VAL A O 1
ATOM 759 N N . HIS A 1 101 ? -12.910 0.010 9.540 1.00 97.56 101 HIS A N 1
ATOM 760 C CA . HIS A 1 101 ? -12.657 -0.602 8.256 1.00 97.56 101 HIS A CA 1
ATOM 761 C C . HIS A 1 101 ? -12.529 0.502 7.204 1.00 97.56 101 HIS A C 1
ATOM 763 O O . HIS A 1 101 ? -13.421 1.347 7.056 1.00 97.56 101 HIS A O 1
ATOM 769 N N . VAL A 1 102 ? -11.406 0.513 6.500 1.00 97.81 102 VAL A N 1
ATOM 770 C CA . VAL A 1 102 ? -11.096 1.441 5.417 1.00 97.81 102 VAL A CA 1
ATOM 771 C C . VAL A 1 102 ? -11.069 0.651 4.122 1.00 97.81 102 VAL A C 1
ATOM 773 O O . VAL A 1 102 ? -10.280 -0.279 3.989 1.00 97.81 102 VAL A O 1
ATOM 776 N N . ALA A 1 103 ? -11.880 1.063 3.156 1.00 98.44 103 ALA A N 1
ATOM 777 C CA . ALA A 1 103 ? -11.797 0.607 1.775 1.00 98.44 103 ALA A CA 1
ATOM 778 C C . ALA A 1 103 ? -11.446 1.805 0.895 1.00 98.44 103 ALA A C 1
ATOM 780 O O . ALA A 1 103 ? -12.012 2.885 1.073 1.00 98.44 103 ALA A O 1
ATOM 781 N N . TYR A 1 104 ? -10.515 1.640 -0.037 1.00 98.50 104 TYR A N 1
ATOM 782 C CA . TYR A 1 104 ? -10.078 2.725 -0.906 1.00 98.50 104 TYR A CA 1
ATOM 783 C C . TYR A 1 104 ? -9.814 2.254 -2.331 1.00 98.50 104 TYR A C 1
ATOM 785 O O . TYR A 1 104 ? -9.615 1.069 -2.606 1.00 98.50 104 TYR A O 1
ATOM 793 N N . GLU A 1 105 ? -9.794 3.219 -3.240 1.00 98.62 105 GLU A N 1
ATOM 794 C CA . GLU A 1 105 ? -9.3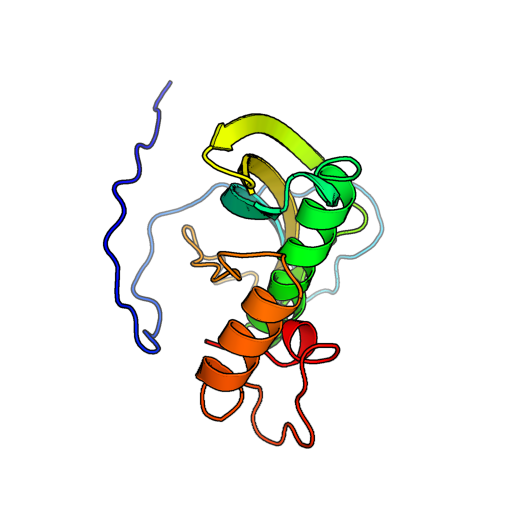16 3.057 -4.603 1.00 98.62 105 GLU A CA 1
ATOM 795 C C . GLU A 1 105 ? -8.133 3.998 -4.834 1.00 98.62 105 GLU A C 1
ATOM 797 O O . GLU A 1 105 ? -8.201 5.176 -4.487 1.00 98.62 105 GLU A O 1
ATOM 802 N N . ALA A 1 106 ? -7.053 3.490 -5.420 1.00 98.12 106 ALA A N 1
ATOM 803 C CA . ALA A 1 106 ? -5.839 4.254 -5.677 1.00 98.12 106 ALA A CA 1
ATOM 804 C C . ALA A 1 106 ? -5.388 4.124 -7.132 1.00 98.12 106 ALA A C 1
ATOM 806 O O . ALA A 1 106 ? -5.660 3.122 -7.805 1.00 98.12 106 ALA A O 1
ATOM 807 N N . ARG A 1 107 ? -4.663 5.140 -7.602 1.00 98.12 107 ARG A N 1
ATOM 808 C CA . ARG A 1 107 ? -3.864 5.107 -8.823 1.00 98.12 107 ARG A CA 1
ATOM 809 C C . ARG A 1 107 ? -2.412 5.422 -8.486 1.00 98.12 107 ARG A C 1
ATOM 811 O O . ARG A 1 107 ? -2.127 6.456 -7.893 1.00 98.12 107 ARG A O 1
ATOM 818 N N . VAL A 1 108 ? -1.506 4.541 -8.893 1.00 97.12 108 VAL A N 1
ATOM 819 C CA . VAL A 1 108 ? -0.063 4.680 -8.679 1.00 97.12 108 VAL A CA 1
ATOM 820 C C . VAL A 1 108 ? 0.647 4.537 -10.021 1.00 97.12 108 VAL A C 1
ATOM 822 O O . VAL A 1 108 ? 0.533 3.481 -10.655 1.00 97.12 108 VAL A O 1
ATOM 825 N N . PRO A 1 109 ? 1.386 5.558 -10.479 1.00 97.00 109 PRO A N 1
ATOM 826 C CA . PRO A 1 109 ? 2.294 5.389 -11.600 1.00 97.00 109 PRO A CA 1
ATOM 827 C C . PRO A 1 109 ? 3.442 4.453 -11.209 1.00 97.00 109 PRO A C 1
ATOM 829 O O . PRO A 1 109 ? 4.025 4.566 -10.131 1.00 97.00 109 PRO A O 1
ATOM 832 N N . VAL A 1 110 ? 3.783 3.526 -12.093 1.00 96.25 110 VAL A N 1
ATOM 833 C CA . VAL A 1 110 ? 4.854 2.548 -11.905 1.00 96.25 110 VAL A CA 1
ATOM 834 C C . VAL A 1 110 ? 5.811 2.657 -13.078 1.00 96.25 110 VAL A C 1
ATOM 836 O O . VAL A 1 110 ? 5.409 2.521 -14.234 1.00 96.25 110 VAL A O 1
ATOM 839 N N . ALA A 1 111 ? 7.088 2.884 -12.783 1.00 95.31 111 ALA A N 1
ATOM 840 C CA . ALA A 1 111 ? 8.162 2.725 -13.748 1.00 95.31 111 ALA A CA 1
ATOM 841 C C . ALA A 1 111 ? 8.443 1.226 -13.902 1.00 95.31 111 ALA A C 1
ATOM 843 O O . ALA A 1 111 ? 9.081 0.610 -13.050 1.00 95.31 111 ALA A O 1
ATOM 844 N N . TRP A 1 112 ? 7.919 0.631 -14.970 1.00 95.19 112 TRP A N 1
ATOM 845 C CA . TRP A 1 112 ? 8.017 -0.796 -15.242 1.00 95.19 112 TRP A CA 1
ATOM 846 C C . TRP A 1 112 ? 9.278 -1.116 -16.046 1.00 95.19 112 TRP A C 1
ATOM 848 O O . TRP A 1 112 ? 9.370 -0.765 -17.226 1.00 95.19 112 TRP A O 1
ATOM 858 N N . GLY A 1 113 ? 10.243 -1.814 -15.441 1.00 93.00 113 GLY A N 1
ATOM 859 C CA . GLY A 1 113 ? 11.560 -2.078 -16.044 1.00 93.00 113 GLY A CA 1
ATOM 860 C C . GLY A 1 113 ? 11.600 -3.208 -17.077 1.00 93.00 113 GLY A C 1
ATOM 861 O O . GLY A 1 113 ? 12.677 -3.670 -17.457 1.00 93.00 113 GLY A O 1
ATOM 862 N N . ARG A 1 114 ? 10.441 -3.716 -17.520 1.00 89.44 114 ARG A N 1
ATOM 863 C CA . ARG A 1 114 ? 10.344 -4.744 -18.573 1.00 89.44 114 ARG A CA 1
ATOM 864 C C . ARG A 1 114 ? 9.379 -4.296 -19.677 1.00 89.44 114 ARG A C 1
ATOM 866 O O . ARG A 1 114 ? 8.269 -4.818 -19.781 1.00 89.44 114 ARG A O 1
ATOM 873 N N . PRO A 1 115 ? 9.779 -3.346 -20.539 1.00 86.56 115 PRO A N 1
ATOM 874 C CA . PRO A 1 115 ? 8.864 -2.624 -21.426 1.00 86.56 115 PRO A CA 1
ATOM 875 C C . PRO A 1 115 ? 8.197 -3.492 -22.500 1.00 86.56 115 PRO A C 1
ATOM 877 O O . PRO A 1 115 ? 7.163 -3.119 -23.039 1.00 86.56 115 PRO A O 1
ATOM 880 N N . LYS A 1 116 ? 8.763 -4.667 -22.800 1.00 88.38 116 LYS A N 1
ATOM 881 C CA . LYS A 1 116 ? 8.192 -5.648 -23.742 1.00 88.38 116 LYS A CA 1
ATOM 882 C C . LYS A 1 116 ? 7.280 -6.683 -23.074 1.00 88.38 116 LYS A C 1
ATOM 884 O O . LYS A 1 116 ? 6.761 -7.558 -23.757 1.00 88.38 116 LYS A O 1
ATOM 889 N N . SER A 1 117 ? 7.133 -6.625 -21.754 1.00 88.94 117 SER A N 1
ATOM 890 C CA . SER A 1 117 ? 6.350 -7.569 -20.958 1.00 88.94 117 SER A CA 1
ATOM 891 C C . SER A 1 117 ? 5.654 -6.819 -19.824 1.00 88.94 117 SER A C 1
ATOM 893 O O . SER A 1 117 ? 5.922 -7.062 -18.645 1.00 88.94 117 SER A O 1
ATOM 895 N N . VAL A 1 118 ? 4.828 -5.839 -20.191 1.00 91.00 118 VAL A N 1
ATOM 896 C CA . VAL A 1 118 ? 3.939 -5.154 -19.249 1.00 91.00 118 VAL A CA 1
ATOM 897 C C . VAL A 1 118 ? 2.795 -6.109 -18.904 1.0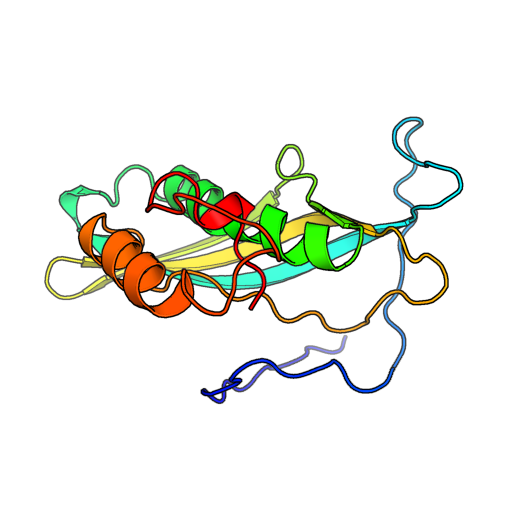0 91.00 118 VAL A C 1
ATOM 899 O O . VAL A 1 118 ? 2.104 -6.562 -19.819 1.00 91.00 118 VAL A O 1
ATOM 902 N N . PRO A 1 119 ? 2.601 -6.455 -17.622 1.00 89.06 119 PRO A N 1
ATOM 903 C CA . PRO A 1 119 ? 1.509 -7.314 -17.213 1.00 89.06 119 PRO A CA 1
ATOM 904 C C . PRO A 1 119 ? 0.196 -6.540 -17.269 1.00 89.06 119 PRO A C 1
ATOM 906 O O . PRO A 1 119 ? 0.151 -5.328 -17.060 1.00 89.06 119 PRO A O 1
ATOM 909 N N . THR A 1 120 ? -0.887 -7.256 -17.531 1.00 89.00 120 THR A N 1
ATOM 910 C CA . THR A 1 120 ? -2.226 -6.657 -17.621 1.00 89.00 120 THR A CA 1
ATOM 911 C C . THR A 1 120 ? -2.984 -6.777 -16.308 1.00 89.00 120 THR A C 1
ATOM 913 O O . THR A 1 120 ? -3.865 -5.973 -16.009 1.00 89.00 120 THR A O 1
ATOM 916 N N . THR A 1 121 ? -2.537 -7.708 -15.468 1.00 91.25 121 THR A N 1
ATOM 917 C CA . THR A 1 121 ? -2.891 -7.850 -14.061 1.00 91.25 121 THR A CA 1
ATOM 918 C C . THR A 1 121 ? -1.624 -7.993 -13.231 1.00 91.25 121 THR A C 1
ATOM 920 O O . THR A 1 121 ? -0.693 -8.686 -13.638 1.00 91.25 121 THR A O 1
ATOM 923 N N . TYR A 1 122 ? -1.600 -7.375 -12.056 1.00 94.62 122 TYR A N 1
ATOM 924 C CA . TYR A 1 122 ? -0.509 -7.499 -11.098 1.00 94.62 122 TYR A CA 1
ATOM 925 C C . TYR A 1 122 ? -1.107 -7.682 -9.704 1.00 94.62 122 TYR A C 1
ATOM 927 O O . TYR A 1 122 ? -1.945 -6.879 -9.288 1.00 94.62 122 TYR A O 1
ATOM 935 N N . ASP A 1 123 ? -0.675 -8.720 -8.995 1.00 95.50 123 ASP A N 1
ATOM 936 C CA . ASP A 1 123 ? -1.162 -9.020 -7.653 1.00 95.50 123 ASP A CA 1
ATOM 937 C C . ASP A 1 123 ? -0.308 -8.294 -6.613 1.00 95.50 123 ASP A C 1
ATOM 939 O O . ASP A 1 123 ? 0.890 -8.540 -6.484 1.00 95.50 123 ASP A O 1
ATOM 943 N N . LEU A 1 124 ? -0.936 -7.382 -5.870 1.00 96.81 124 LEU A N 1
ATOM 944 C CA . LEU A 1 124 ? -0.328 -6.716 -4.722 1.00 96.81 124 LEU A CA 1
ATOM 945 C C . LEU A 1 124 ? -0.861 -7.335 -3.435 1.00 96.81 124 LEU A C 1
ATOM 947 O O . LEU A 1 124 ? -2.069 -7.487 -3.249 1.00 96.81 124 LEU A O 1
ATOM 951 N N . VAL A 1 125 ? 0.049 -7.652 -2.523 1.00 97.56 125 VAL A N 1
ATOM 952 C CA . VAL A 1 125 ? -0.266 -8.184 -1.200 1.00 97.56 125 VAL A CA 1
ATOM 953 C C . VAL A 1 125 ? 0.001 -7.108 -0.156 1.00 97.56 125 VAL A C 1
ATOM 955 O O . VAL A 1 125 ? 1.100 -6.566 -0.075 1.00 97.56 125 VAL A O 1
ATOM 958 N N . PHE A 1 126 ? -1.000 -6.819 0.672 1.00 98.00 126 PHE A N 1
ATOM 959 C CA . PHE A 1 126 ? -0.923 -5.774 1.690 1.00 98.00 126 PHE A CA 1
ATOM 960 C C . PHE A 1 126 ? -1.247 -6.306 3.092 1.00 98.00 126 PHE A C 1
ATOM 962 O O . PHE A 1 126 ? -2.025 -7.261 3.227 1.00 98.00 126 PHE A O 1
ATOM 969 N N . PRO A 1 127 ? -0.712 -5.686 4.161 1.00 97.75 127 PRO A N 1
ATOM 970 C CA . PRO A 1 127 ? -1.183 -5.935 5.516 1.00 97.75 127 PRO A CA 1
ATOM 971 C C . PRO A 1 127 ? -2.665 -5.588 5.654 1.00 97.75 127 PRO A C 1
ATOM 973 O O . PRO A 1 127 ? -3.095 -4.485 5.325 1.00 97.75 127 PRO A O 1
ATOM 976 N N . ARG A 1 128 ? -3.452 -6.533 6.179 1.00 97.25 128 ARG A N 1
ATOM 977 C CA . ARG A 1 128 ? -4.895 -6.341 6.384 1.00 97.25 128 ARG A CA 1
ATOM 978 C C . ARG A 1 128 ? -5.217 -5.431 7.571 1.00 97.25 128 ARG A C 1
ATOM 980 O O . ARG A 1 128 ? -6.254 -4.785 7.580 1.00 97.25 128 ARG A O 1
ATOM 987 N N . SER A 1 129 ? -4.337 -5.383 8.566 1.00 96.19 129 SER A N 1
ATOM 988 C CA . SER A 1 129 ? -4.459 -4.491 9.716 1.00 96.19 129 SER A CA 1
ATOM 989 C C . SER A 1 129 ? -3.254 -3.570 9.759 1.00 96.19 129 SER A C 1
ATOM 991 O O . SER A 1 129 ? -2.133 -4.056 9.901 1.00 96.19 129 SER A O 1
ATOM 993 N N . MET A 1 130 ? -3.505 -2.264 9.767 1.00 95.50 130 MET A N 1
ATOM 994 C CA . MET A 1 130 ? -2.464 -1.243 9.913 1.00 95.50 130 MET A CA 1
ATOM 995 C C . MET A 1 130 ? -2.190 -0.869 11.378 1.00 95.50 130 MET A C 1
ATOM 997 O O . MET A 1 130 ? -1.321 -0.053 11.659 1.00 95.50 130 MET A O 1
ATOM 1001 N N . SER A 1 131 ? -2.862 -1.507 12.348 1.00 94.06 131 SER A N 1
ATOM 1002 C CA . SER A 1 131 ? -2.422 -1.439 13.751 1.00 94.06 131 SER A CA 1
ATOM 1003 C C . SER A 1 131 ? -1.001 -1.987 13.921 1.00 94.06 131 SER A C 1
ATOM 1005 O O . SER A 1 131 ? -0.634 -2.935 13.227 1.00 94.06 131 SER A O 1
ATOM 1007 N N . LEU A 1 132 ? -0.246 -1.473 14.899 1.00 93.25 132 LEU A N 1
ATOM 1008 C CA . LEU A 1 132 ? 1.094 -1.981 15.233 1.00 93.25 132 LEU A CA 1
ATOM 1009 C C . LEU A 1 132 ? 1.107 -3.510 15.397 1.00 93.25 132 LEU A C 1
ATOM 1011 O O . LEU A 1 132 ? 1.852 -4.197 14.710 1.00 93.25 132 LEU A O 1
ATOM 1015 N N . ALA A 1 133 ? 0.205 -4.055 16.219 1.00 95.50 133 ALA A N 1
ATOM 1016 C CA . ALA A 1 133 ? 0.104 -5.500 16.437 1.00 95.50 133 ALA A CA 1
ATOM 1017 C C . ALA A 1 133 ? -0.220 -6.282 15.146 1.00 95.50 133 ALA A C 1
ATOM 1019 O O . ALA A 1 133 ? 0.239 -7.411 14.951 1.00 95.50 133 ALA A O 1
ATOM 1020 N N . GLY A 1 134 ? -1.009 -5.691 14.243 1.00 96.56 134 GLY A N 1
ATOM 1021 C CA . GLY A 1 134 ? -1.297 -6.269 12.933 1.00 96.56 134 GLY A CA 1
ATOM 1022 C C . GLY A 1 134 ? -0.078 -6.292 12.015 1.00 96.56 134 GLY A C 1
ATOM 1023 O O . GLY A 1 134 ? 0.175 -7.314 11.377 1.00 96.56 134 GLY A O 1
ATOM 1024 N N . GLN A 1 135 ? 0.700 -5.210 11.993 1.00 97.25 135 GLN A N 1
ATOM 1025 C CA . GLN A 1 135 ? 1.941 -5.118 11.225 1.00 97.25 135 GLN A CA 1
ATOM 1026 C C . GLN A 1 135 ? 3.020 -6.062 11.782 1.00 97.25 135 GLN A C 1
ATOM 1028 O O . GLN A 1 135 ? 3.678 -6.763 11.013 1.00 97.25 135 GLN A O 1
ATOM 1033 N N . GLU A 1 136 ? 3.142 -6.188 13.106 1.00 97.56 136 GLU A N 1
ATOM 1034 C CA . GLU A 1 136 ? 4.010 -7.177 13.762 1.00 97.56 136 GLU A CA 1
ATOM 1035 C C . GLU A 1 136 ? 3.597 -8.611 13.408 1.00 97.56 136 GLU A C 1
ATOM 1037 O O . GLU A 1 136 ? 4.443 -9.441 13.076 1.00 97.56 136 GLU A O 1
ATOM 1042 N N . THR A 1 137 ? 2.291 -8.904 13.416 1.00 98.00 137 THR A N 1
ATOM 1043 C CA . THR A 1 137 ? 1.757 -10.221 13.033 1.00 98.00 137 THR A CA 1
ATOM 1044 C C . THR A 1 137 ? 2.038 -10.530 11.564 1.00 98.00 13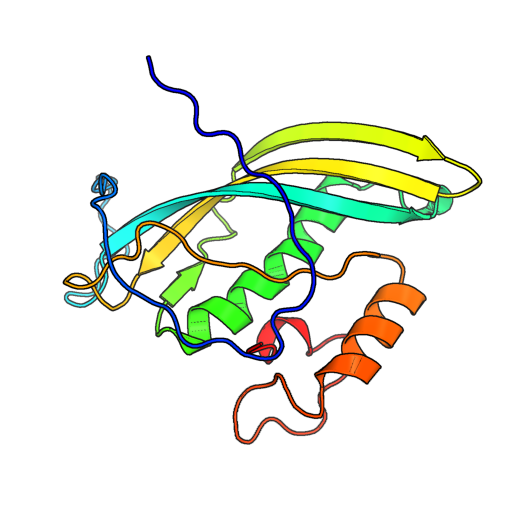7 THR A C 1
ATOM 1046 O O . THR A 1 137 ? 2.451 -11.643 11.232 1.00 98.00 137 THR A O 1
ATOM 1049 N N . PHE A 1 138 ? 1.838 -9.553 10.675 1.00 97.69 138 PHE A N 1
ATOM 1050 C CA . PHE A 1 138 ? 2.159 -9.677 9.255 1.00 97.69 138 PHE A CA 1
ATOM 1051 C C . PHE A 1 138 ? 3.650 -9.967 9.058 1.00 97.69 138 PHE A C 1
ATOM 1053 O O . PHE A 1 138 ? 4.019 -10.942 8.403 1.00 97.69 138 PHE A O 1
ATOM 1060 N N . THR A 1 139 ? 4.500 -9.170 9.699 1.00 97.56 139 THR A N 1
ATOM 1061 C CA . THR A 1 139 ? 5.956 -9.304 9.651 1.00 97.56 139 THR A CA 1
ATOM 1062 C C . THR A 1 139 ? 6.396 -10.672 10.161 1.00 97.56 139 THR A C 1
ATOM 1064 O O . THR A 1 139 ? 7.075 -11.403 9.448 1.00 97.56 139 THR A O 1
ATOM 1067 N N . ALA A 1 140 ? 5.948 -11.090 11.347 1.00 97.12 140 ALA A N 1
ATOM 1068 C CA . ALA A 1 140 ? 6.280 -12.395 11.917 1.00 97.12 140 ALA A CA 1
ATOM 1069 C C . ALA A 1 140 ? 5.867 -13.563 11.007 1.00 97.12 140 ALA A C 1
ATOM 1071 O O . ALA A 1 140 ? 6.580 -14.564 10.927 1.00 97.12 140 ALA A O 1
ATOM 1072 N N . LYS A 1 141 ? 4.739 -13.429 10.299 1.00 96.94 141 LYS A N 1
ATOM 1073 C CA . LYS A 1 141 ? 4.242 -14.445 9.367 1.00 96.94 141 LYS A CA 1
ATOM 1074 C C . LYS A 1 141 ? 5.119 -14.583 8.121 1.00 96.94 141 LYS A C 1
ATOM 1076 O O . LYS A 1 141 ? 5.330 -15.705 7.661 1.00 96.94 141 LYS A O 1
ATOM 1081 N N . TYR A 1 142 ? 5.589 -13.471 7.561 1.00 96.75 142 TYR A N 1
ATOM 1082 C CA . TYR A 1 142 ? 6.161 -13.445 6.212 1.00 96.75 142 TYR A CA 1
ATOM 1083 C C . TYR A 1 142 ? 7.677 -13.228 6.163 1.00 96.75 142 TYR A C 1
ATOM 1085 O O . TYR A 1 142 ? 8.308 -13.692 5.213 1.00 96.75 142 TYR A O 1
ATOM 1093 N N . LYS A 1 143 ? 8.295 -12.630 7.191 1.00 94.75 143 LYS A N 1
ATOM 1094 C CA . LYS A 1 143 ? 9.719 -12.245 7.169 1.00 94.75 143 LYS A CA 1
ATOM 1095 C C . LYS A 1 143 ? 10.711 -13.389 6.948 1.00 94.75 143 LYS A C 1
ATOM 1097 O O . LYS A 1 143 ? 11.834 -13.157 6.537 1.00 94.75 143 LYS A O 1
ATOM 1102 N N . GLY A 1 144 ? 10.317 -14.629 7.245 1.00 93.12 144 GLY A N 1
ATOM 1103 C CA . GLY A 1 144 ? 11.184 -15.799 7.077 1.00 93.12 144 GLY A CA 1
ATOM 1104 C C . GLY A 1 144 ? 11.116 -16.465 5.700 1.00 93.12 144 GLY A C 1
ATOM 1105 O O . GLY A 1 144 ? 11.8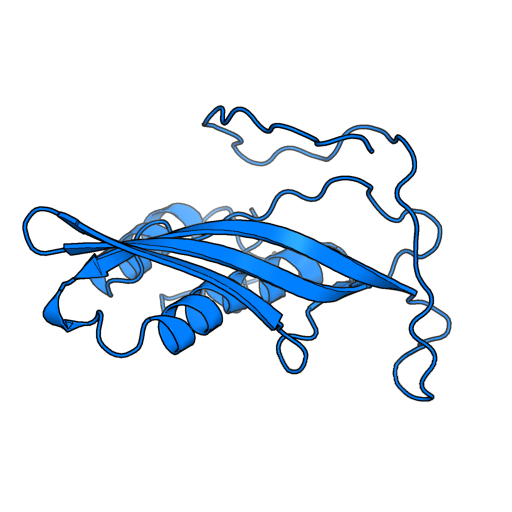47 -17.425 5.477 1.00 93.12 144 GLY A O 1
ATOM 1106 N N . LYS A 1 145 ? 10.194 -16.051 4.818 1.00 92.69 145 LYS A N 1
ATOM 1107 C CA . LYS A 1 145 ? 9.925 -16.751 3.5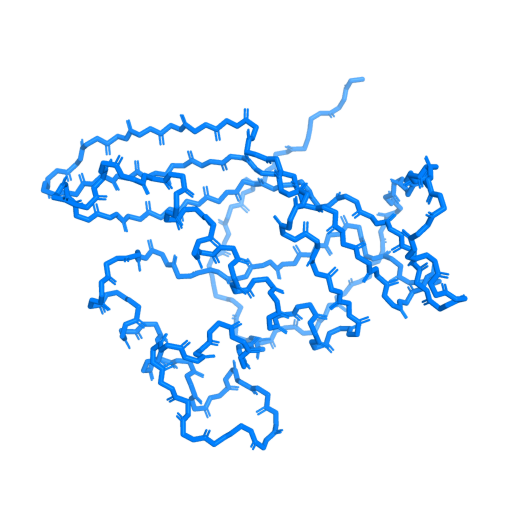43 1.00 92.69 145 LYS A CA 1
ATOM 1108 C C . LYS A 1 145 ? 9.605 -15.845 2.359 1.00 92.69 145 LYS A C 1
ATOM 1110 O O . LYS A 1 145 ? 9.824 -16.258 1.231 1.00 92.69 145 LYS A O 1
ATOM 1115 N N . CYS A 1 146 ? 9.049 -14.669 2.615 1.00 95.81 146 CYS A N 1
ATOM 1116 C CA . CYS A 1 146 ? 8.502 -13.775 1.598 1.00 95.81 146 CYS A CA 1
ATOM 1117 C C . CYS A 1 146 ? 9.273 -12.455 1.585 1.00 95.81 146 CYS A C 1
ATOM 1119 O O . CYS A 1 146 ? 8.674 -11.384 1.573 1.00 95.81 146 CYS A O 1
ATOM 1121 N N . VAL A 1 147 ? 10.595 -12.527 1.697 1.00 96.38 147 VAL A N 1
ATOM 1122 C CA . VAL A 1 147 ? 11.479 -11.361 1.681 1.00 96.38 147 VAL A CA 1
ATOM 1123 C C . VAL A 1 147 ? 12.561 -11.551 0.631 1.00 96.38 147 VAL A C 1
ATOM 1125 O O . VAL A 1 147 ? 12.794 -12.671 0.175 1.00 96.38 147 VAL A O 1
ATOM 1128 N N . GLU A 1 148 ? 13.203 -10.457 0.240 1.00 93.00 148 GLU A N 1
ATOM 1129 C CA . GLU A 1 148 ? 14.346 -10.468 -0.663 1.00 93.00 148 GLU A CA 1
ATOM 1130 C C . GLU A 1 148 ? 15.432 -11.455 -0.205 1.00 93.00 148 GLU A C 1
ATOM 1132 O O . GLU A 1 148 ? 15.721 -11.613 0.984 1.00 93.00 148 GLU A O 1
ATOM 1137 N N . GLU A 1 149 ? 16.045 -12.141 -1.171 1.00 89.25 149 GLU A N 1
ATOM 1138 C CA . GLU A 1 149 ? 17.148 -13.051 -0.891 1.00 89.25 149 GLU A CA 1
ATOM 1139 C C . GLU A 1 149 ? 18.326 -12.282 -0.275 1.00 89.25 149 GLU A C 1
ATOM 1141 O O . GLU A 1 149 ? 18.821 -11.311 -0.839 1.00 89.25 149 GLU A O 1
ATOM 1146 N N . GLY A 1 150 ? 18.790 -12.730 0.892 1.00 88.31 150 GLY A N 1
ATOM 1147 C CA . GLY A 1 150 ? 19.867 -12.058 1.624 1.00 88.31 150 GLY A CA 1
ATOM 1148 C C . GLY A 1 150 ? 19.408 -10.914 2.533 1.00 88.31 150 GLY A C 1
ATOM 1149 O O . GLY A 1 150 ? 20.252 -10.317 3.211 1.00 88.31 150 GLY A O 1
ATOM 1150 N N . ALA A 1 151 ? 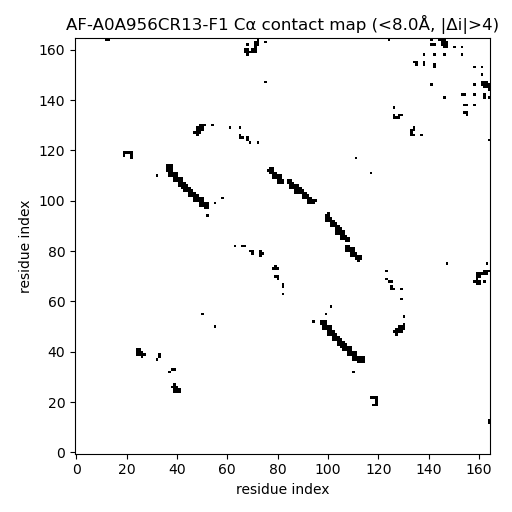18.099 -10.646 2.619 1.00 90.69 151 ALA A N 1
ATOM 1151 C CA . ALA A 1 151 ? 17.553 -9.782 3.656 1.00 90.69 151 ALA A CA 1
ATOM 1152 C C . ALA A 1 151 ? 17.909 -10.348 5.043 1.00 90.69 151 ALA A C 1
ATOM 1154 O O . ALA A 1 151 ? 17.722 -11.534 5.331 1.00 90.69 151 ALA A O 1
ATOM 1155 N N . HIS A 1 152 ? 18.457 -9.494 5.897 1.00 88.31 152 HIS A N 1
ATOM 1156 C CA . HIS A 1 152 ? 18.829 -9.810 7.271 1.00 88.31 152 HIS A CA 1
ATOM 1157 C C . HIS A 1 152 ? 18.200 -8.775 8.194 1.00 88.31 152 HIS A C 1
ATOM 1159 O O . HIS A 1 152 ? 17.969 -7.641 7.792 1.00 88.31 152 HIS A O 1
ATOM 1165 N N . ASP A 1 153 ? 17.894 -9.196 9.419 1.00 91.44 153 ASP A N 1
ATOM 1166 C CA . ASP A 1 153 ? 17.327 -8.331 10.457 1.00 91.44 153 ASP A CA 1
ATOM 1167 C C . ASP A 1 153 ? 15.984 -7.667 10.089 1.00 91.44 153 ASP A C 1
ATOM 1169 O O . ASP A 1 153 ? 15.635 -6.626 10.633 1.00 91.44 153 ASP A O 1
ATOM 1173 N N . VAL A 1 154 ? 15.185 -8.314 9.227 1.00 94.25 154 VAL A N 1
ATOM 1174 C CA . VAL A 1 154 ? 13.848 -7.828 8.852 1.00 94.25 154 VAL A CA 1
ATOM 1175 C C . VAL A 1 154 ? 12.923 -7.759 10.073 1.00 94.25 154 VAL A C 1
ATOM 1177 O O . VAL A 1 154 ? 12.640 -8.759 10.757 1.00 94.25 154 VAL A O 1
ATOM 1180 N N . ASP A 1 155 ? 12.403 -6.563 10.302 1.00 96.38 155 ASP A N 1
ATOM 1181 C CA . ASP A 1 155 ? 11.482 -6.187 11.365 1.00 96.38 155 ASP A CA 1
ATOM 1182 C C . ASP A 1 155 ? 10.288 -5.400 10.808 1.00 96.38 155 ASP A C 1
ATOM 1184 O O . ASP A 1 155 ? 10.106 -5.294 9.599 1.00 96.38 155 ASP A O 1
ATOM 1188 N N . VAL A 1 156 ? 9.419 -4.909 11.692 1.00 95.88 156 VAL A N 1
ATOM 1189 C CA . VAL A 1 156 ? 8.173 -4.244 11.285 1.00 95.88 156 VAL A CA 1
ATOM 1190 C C . VAL A 1 156 ? 8.422 -2.949 10.503 1.00 95.88 156 VAL A C 1
ATOM 1192 O O . VAL A 1 156 ? 7.631 -2.618 9.621 1.00 95.88 156 VAL A O 1
ATOM 1195 N N . ASP A 1 157 ? 9.542 -2.269 10.762 1.00 94.44 157 ASP A N 1
ATOM 1196 C CA . ASP A 1 157 ? 9.877 -0.972 10.170 1.00 94.44 157 ASP A CA 1
ATOM 1197 C C . ASP A 1 157 ? 10.553 -1.112 8.794 1.00 94.44 157 ASP A C 1
ATOM 1199 O O . ASP A 1 157 ? 10.507 -0.192 7.974 1.00 94.44 157 ASP A O 1
ATOM 1203 N N . SER A 1 158 ? 11.160 -2.270 8.524 1.00 95.25 158 SER A N 1
ATOM 1204 C CA . SER A 1 158 ? 11.856 -2.604 7.271 1.00 95.25 158 SER A CA 1
ATOM 1205 C C . SER A 1 158 ? 11.063 -3.539 6.351 1.00 95.25 158 SER A C 1
ATOM 1207 O O . SER A 1 158 ? 11.281 -3.545 5.138 1.00 95.25 158 SER A O 1
ATOM 1209 N N . MET A 1 159 ? 10.078 -4.270 6.887 1.00 97.19 159 MET A N 1
ATOM 1210 C CA . MET A 1 159 ? 9.323 -5.301 6.166 1.00 97.19 159 MET A CA 1
ATOM 1211 C C . MET A 1 159 ? 8.775 -4.836 4.808 1.00 97.19 159 MET A C 1
ATOM 1213 O O . MET A 1 159 ? 8.852 -5.580 3.837 1.00 97.19 159 MET A O 1
ATOM 1217 N N . TRP A 1 160 ? 8.234 -3.620 4.704 1.00 97.06 160 TRP A N 1
ATOM 1218 C CA . TRP A 1 160 ? 7.653 -3.093 3.460 1.00 97.06 160 TRP A CA 1
ATOM 1219 C C . TRP A 1 160 ? 8.660 -3.016 2.297 1.00 97.06 160 TRP A C 1
ATOM 1221 O O . TRP A 1 160 ? 8.276 -3.180 1.136 1.00 97.06 160 TRP A O 1
ATOM 1231 N N . TYR A 1 161 ? 9.939 -2.777 2.604 1.00 96.38 161 TYR A N 1
ATOM 1232 C CA . TYR A 1 161 ? 11.008 -2.630 1.620 1.00 96.38 161 TYR A CA 1
ATOM 1233 C C . TYR A 1 161 ? 11.510 -3.989 1.137 1.00 96.38 161 TYR A C 1
ATOM 1235 O O . TYR A 1 161 ? 11.762 -4.169 -0.056 1.00 96.38 161 TYR A O 1
ATOM 1243 N N . ASP A 1 162 ? 11.593 -4.964 2.041 1.00 96.62 162 ASP A N 1
ATOM 1244 C CA . ASP A 1 162 ? 12.123 -6.300 1.760 1.00 96.62 162 ASP A CA 1
ATOM 1245 C C . ASP A 1 162 ? 11.053 -7.298 1.322 1.00 96.62 162 ASP A C 1
ATOM 1247 O O . ASP A 1 162 ? 11.390 -8.337 0.766 1.00 96.62 162 ASP A O 1
ATOM 1251 N N . PHE A 1 163 ? 9.765 -7.009 1.511 1.00 97.50 163 PHE A N 1
ATOM 1252 C CA . PHE A 1 163 ? 8.690 -7.947 1.197 1.00 97.50 163 PHE A CA 1
ATOM 1253 C C . PHE A 1 163 ? 8.622 -8.296 -0.300 1.00 97.50 163 PHE A C 1
ATOM 1255 O O . PHE A 1 163 ? 8.472 -7.423 -1.159 1.00 97.50 163 PHE A O 1
ATOM 1262 N N . ARG A 1 164 ? 8.736 -9.592 -0.602 1.00 95.12 164 ARG A N 1
ATOM 1263 C CA . ARG A 1 164 ? 8.646 -10.234 -1.925 1.00 95.12 164 ARG A CA 1
ATOM 1264 C C . ARG A 1 164 ? 7.812 -11.527 -1.765 1.00 95.12 164 ARG A C 1
ATOM 1266 O O . ARG A 1 164 ? 8.388 -12.579 -1.483 1.00 95.12 164 ARG A O 1
ATOM 1273 N N . PRO A 1 165 ? 6.470 -11.449 -1.788 1.00 92.50 165 PRO A N 1
ATOM 1274 C CA . PRO A 1 165 ? 5.585 -12.599 -1.608 1.00 92.50 165 PRO A CA 1
ATOM 1275 C C . PRO A 1 165 ? 5.600 -13.589 -2.772 1.00 92.50 165 PRO A C 1
ATOM 1277 O O . PRO A 1 165 ? 6.031 -13.227 -3.886 1.00 92.50 165 PRO A O 1
#

Solvent-accessible surface area (backbone atoms only — not comparable to full-atom values): 10092 Å² total; per-residue (Å²): 141,85,85,88,85,85,83,92,81,90,86,78,83,65,75,83,87,81,88,88,71,93,61,91,74,59,82,76,88,63,99,79,77,74,50,98,56,34,37,55,38,74,50,69,51,74,52,59,34,35,31,43,53,90,60,58,85,49,53,68,60,52,49,54,59,51,52,43,30,46,43,10,43,28,47,76,68,54,22,44,63,38,68,94,60,53,41,80,77,47,79,48,79,44,81,50,97,72,26,29,41,37,40,36,30,40,37,36,40,26,43,33,46,44,68,93,65,73,73,61,73,82,92,82,78,68,68,55,29,74,33,68,72,39,38,46,50,48,31,72,71,34,62,88,77,23,38,46,89,87,70,70,90,73,39,68,91,48,33,37,62,40,29,36,104

pLDDT: mean 83.12, std 22.16, range [27.45, 98.62]

Nearest PDB structures (foldseek):
  3eni-assembly1_A  TM=4.128E-01  e=9.670E-01  Chlorobaculum tepidum
  7uea-assembly1_V  TM=3.909E-01  e=1.169E+00  Chlorobaculum tepidum TLS
  6mez-assembly2_B  TM=4.191E-01  e=1.819E+00  Prosthecochloris aestuarii
  8tew-assembly1_K  TM=3.437E-01  e=4.405E+00  Human herpesvirus 5 strain AD169
  7et3-assembly1_Z  TM=2.992E-01  e=7.303E+00  Human betaherpesvirus 5

Mean predicted aligned error: 10.0 Å

Secondary structure (DSSP, 8-state):
------------SS-PPPP----------SSS---TT-EEEEEEEEEEEEEETTTTT-HHHHHHHHHTHHHHHHHHTTEEE-GGG-EEEEEEEEEETTEEEEEEEEEEEEEES-TT---S-------SB-SHHHHHHHHHHHTTTSB-TT--S--TTTHHHHB--

Sequence (165 aa):
MRFAVVFGVVLAACASSGTTEDGDAWLVGGKGDSSIDAVVVNFRFKSEFDVPTSGSRMVENQIEEQLLYTVGQLNGDRSVSRLDLLEILDVTRTHVDGHVHVAYEARVPVAWGRPKSVPTTYDLVFPRSMSLAGQETFTAKYKGKCVEEGAHDVDVDSMWYDFRP